Protein AF-A0A7C3G4A7-F1 (afdb_monomer_lite)

Radius of gyration: 9.83 Å; chains: 1; bounding box: 29×18×18 Å

Foldseek 3Di:
DPPVVLVVVVVVLCVVLVDDADPVNSVQCPDPVSVVVVSVVVVD

Sequence (44 aa):
ADSLDIVELIMGLEDEFGLEISDEEAEKIRTVGDAVEFIKARLG

pLDDT: mean 86.89, std 7.79, range [55.53, 94.5]

Structure (mmCIF, N/CA/C/O backbone):
data_AF-A0A7C3G4A7-F1
#
_entry.id   AF-A0A7C3G4A7-F1
#
loop_
_atom_site.group_PDB
_atom_site.id
_atom_site.type_symbol
_atom_site.label_atom_id
_atom_site.label_alt_id
_atom_site.label_comp_id
_atom_site.label_asym_id
_atom_site.label_entity_id
_atom_site.label_seq_id
_atom_site.pdbx_PDB_ins_code
_atom_site.Cartn_x
_atom_site.Cartn_y
_atom_site.Cartn_z
_atom_site.occupancy
_atom_site.B_iso_or_equiv
_atom_site.auth_seq_id
_atom_site.auth_comp_id
_atom_site.auth_asym_id
_atom_site.auth_atom_id
_atom_site.pdbx_PDB_model_num
ATOM 1 N N . ALA A 1 1 ? 11.372 -1.396 -12.909 1.00 55.53 1 ALA A N 1
ATOM 2 C CA . ALA A 1 1 ? 10.881 -1.356 -11.533 1.00 55.53 1 ALA A CA 1
ATOM 3 C C . ALA A 1 1 ? 12.068 -1.689 -10.668 1.00 55.53 1 ALA A C 1
ATOM 5 O O . ALA A 1 1 ? 12.386 -2.862 -10.492 1.00 55.53 1 ALA A O 1
ATOM 6 N N . ASP A 1 2 ? 12.811 -0.651 -10.305 1.00 65.31 2 ASP A N 1
ATOM 7 C CA . ASP A 1 2 ? 13.780 -0.788 -9.225 1.00 65.31 2 ASP A CA 1
ATOM 8 C C . ASP A 1 2 ? 12.991 -0.847 -7.906 1.00 65.31 2 ASP A C 1
ATOM 10 O O . ASP A 1 2 ? 11.825 -0.445 -7.871 1.00 65.31 2 ASP A O 1
ATOM 14 N N . SER A 1 3 ? 13.569 -1.365 -6.826 1.00 71.50 3 SER A N 1
ATOM 15 C CA . SER A 1 3 ? 12.841 -1.520 -5.551 1.00 71.50 3 SER A CA 1
ATOM 16 C C . SER A 1 3 ? 12.264 -0.199 -5.013 1.00 71.50 3 SER A C 1
ATOM 18 O O . SER A 1 3 ? 11.273 -0.216 -4.290 1.00 71.50 3 SER A O 1
ATOM 20 N N . LEU A 1 4 ? 12.831 0.940 -5.423 1.00 80.19 4 LEU A N 1
ATOM 21 C CA . LEU A 1 4 ? 12.374 2.288 -5.077 1.00 80.19 4 LEU A CA 1
ATOM 22 C C . LEU A 1 4 ? 11.021 2.665 -5.706 1.00 80.19 4 LEU A C 1
ATOM 24 O O . LEU A 1 4 ? 10.226 3.323 -5.042 1.00 80.19 4 LEU A O 1
ATOM 28 N N . ASP A 1 5 ? 10.730 2.209 -6.931 1.00 83.00 5 ASP A N 1
ATOM 29 C CA . ASP A 1 5 ? 9.464 2.527 -7.621 1.00 83.00 5 ASP A CA 1
ATOM 30 C C . ASP A 1 5 ? 8.259 1.921 -6.874 1.00 83.00 5 ASP A C 1
ATOM 32 O O . ASP A 1 5 ? 7.153 2.457 -6.886 1.00 83.00 5 ASP A O 1
ATOM 36 N N . ILE A 1 6 ? 8.477 0.775 -6.218 1.00 81.06 6 ILE A N 1
ATOM 37 C CA . ILE A 1 6 ? 7.458 0.076 -5.428 1.00 81.06 6 ILE A CA 1
ATOM 38 C C . ILE A 1 6 ? 7.235 0.792 -4.095 1.00 81.06 6 ILE A C 1
ATOM 40 O O . ILE A 1 6 ? 6.093 0.945 -3.679 1.00 81.06 6 ILE A O 1
ATOM 44 N N . VAL A 1 7 ? 8.301 1.270 -3.448 1.00 85.94 7 VAL A N 1
ATOM 45 C CA . VAL A 1 7 ? 8.197 2.004 -2.177 1.00 85.94 7 VAL A CA 1
ATOM 46 C C . VAL A 1 7 ? 7.377 3.284 -2.353 1.00 85.94 7 VAL A C 1
ATOM 48 O O . VAL A 1 7 ? 6.475 3.533 -1.561 1.00 85.94 7 VAL A O 1
ATOM 51 N N . GLU A 1 8 ? 7.621 4.056 -3.417 1.00 89.12 8 GLU A N 1
ATOM 52 C CA . GLU A 1 8 ? 6.858 5.284 -3.690 1.00 89.12 8 GLU A CA 1
ATOM 53 C C . GLU A 1 8 ? 5.370 4.994 -3.952 1.00 89.12 8 GLU A C 1
ATOM 55 O O . GLU A 1 8 ? 4.498 5.721 -3.473 1.00 89.12 8 GLU A O 1
ATOM 60 N N . LEU A 1 9 ? 5.065 3.892 -4.648 1.00 87.75 9 LEU A N 1
ATOM 61 C CA . LEU A 1 9 ? 3.687 3.447 -4.854 1.00 87.75 9 LEU A CA 1
ATOM 62 C C . LEU A 1 9 ? 2.996 3.109 -3.527 1.00 87.75 9 LEU A C 1
ATOM 64 O O . LEU A 1 9 ? 1.863 3.531 -3.317 1.00 87.75 9 LEU A O 1
ATOM 68 N N . ILE A 1 10 ? 3.659 2.354 -2.647 1.00 88.44 10 ILE A N 1
ATOM 69 C CA . ILE A 1 10 ? 3.101 1.963 -1.345 1.00 88.44 10 ILE A CA 1
ATOM 70 C C . ILE A 1 10 ? 2.844 3.197 -0.478 1.00 88.44 10 ILE A C 1
ATOM 72 O O . ILE A 1 10 ? 1.722 3.359 -0.007 1.00 88.44 10 ILE A O 1
ATOM 76 N N . MET A 1 11 ? 3.811 4.111 -0.372 1.00 90.38 11 MET A N 1
ATOM 77 C CA . MET A 1 11 ? 3.643 5.356 0.387 1.00 90.38 11 MET A CA 1
ATOM 78 C C . MET A 1 11 ? 2.476 6.204 -0.144 1.00 90.38 11 MET A C 1
ATOM 80 O O . MET A 1 11 ? 1.684 6.732 0.631 1.00 90.38 11 MET A O 1
ATOM 84 N N . GLY A 1 12 ? 2.307 6.291 -1.470 1.00 92.38 12 GLY A N 1
ATOM 85 C CA . GLY A 1 12 ? 1.169 6.998 -2.066 1.00 92.38 12 GLY A CA 1
ATOM 86 C C . GLY A 1 12 ? -0.185 6.348 -1.758 1.00 92.38 12 GLY A C 1
ATOM 87 O O . GLY A 1 12 ? -1.180 7.050 -1.588 1.00 92.38 12 GLY A O 1
ATOM 88 N N . LEU A 1 13 ? -0.239 5.016 -1.663 1.00 90.31 13 LEU A N 1
ATOM 89 C CA . LEU A 1 13 ? -1.448 4.291 -1.259 1.00 90.31 13 LEU A CA 1
ATOM 90 C C . LEU A 1 13 ? -1.764 4.481 0.231 1.00 90.31 13 LEU A C 1
ATOM 92 O O . LEU A 1 13 ? -2.935 4.606 0.589 1.00 90.31 13 LEU A O 1
ATOM 96 N N . GLU A 1 14 ? -0.744 4.507 1.087 1.00 91.81 14 GLU A N 1
ATOM 97 C CA . GLU A 1 14 ? -0.881 4.802 2.517 1.00 91.81 14 GLU A CA 1
ATOM 98 C C . GLU A 1 14 ? -1.454 6.205 2.742 1.00 91.81 14 GLU A C 1
ATOM 100 O O . GLU A 1 14 ? -2.458 6.346 3.442 1.00 91.81 14 GLU A O 1
ATOM 105 N N . ASP A 1 15 ? -0.896 7.219 2.078 1.00 94.50 15 ASP A N 1
ATOM 106 C CA . ASP A 1 15 ? -1.333 8.613 2.208 1.00 94.50 15 ASP A CA 1
ATOM 107 C C . ASP A 1 15 ? -2.747 8.852 1.643 1.00 94.50 15 ASP A C 1
ATOM 109 O O . ASP A 1 15 ? -3.572 9.496 2.295 1.00 94.50 15 ASP A O 1
ATOM 113 N N . GLU A 1 16 ? -3.057 8.331 0.448 1.00 92.31 16 GLU A N 1
ATOM 114 C CA . GLU A 1 16 ? -4.347 8.570 -0.228 1.00 92.31 16 GLU A CA 1
ATOM 115 C C . GLU A 1 16 ? -5.521 7.916 0.514 1.00 92.31 16 GLU A C 1
ATOM 117 O O . GLU A 1 16 ? -6.611 8.485 0.604 1.00 92.31 16 GLU A O 1
ATOM 122 N N . PHE A 1 17 ? -5.310 6.715 1.057 1.00 89.81 17 PHE A N 1
ATOM 123 C CA . PHE A 1 17 ? -6.366 5.939 1.710 1.00 89.81 17 PHE A CA 1
ATOM 124 C C . PHE A 1 17 ? -6.280 5.953 3.243 1.00 89.81 17 PHE A C 1
ATOM 126 O O . PHE A 1 17 ? -7.144 5.369 3.899 1.00 89.81 17 PHE A O 1
ATOM 133 N N . GLY A 1 18 ? -5.273 6.617 3.823 1.00 90.00 18 GLY A N 1
ATOM 134 C CA . GLY A 1 18 ? -5.022 6.629 5.267 1.00 90.00 18 GLY A CA 1
ATOM 135 C C . GLY A 1 18 ? -4.729 5.233 5.824 1.00 90.00 18 GLY A C 1
ATOM 136 O O . GLY A 1 18 ? -5.204 4.887 6.908 1.00 90.00 18 GLY A O 1
ATOM 137 N N . LEU A 1 19 ? -4.027 4.412 5.042 1.00 88.75 19 LEU A N 1
ATOM 138 C CA . LEU A 1 19 ? -3.689 3.027 5.367 1.00 88.75 19 LEU A CA 1
ATOM 139 C C . LEU A 1 19 ? -2.262 2.944 5.910 1.00 88.75 19 LEU A C 1
ATOM 141 O O . LEU A 1 19 ? -1.450 3.831 5.687 1.00 88.75 19 LEU A O 1
ATOM 145 N N . GLU A 1 20 ? -1.959 1.841 6.586 1.00 90.81 20 GLU A N 1
ATOM 146 C CA . GLU A 1 20 ? -0.596 1.478 6.973 1.00 90.81 20 GLU A CA 1
ATOM 147 C C . GLU A 1 20 ? -0.327 0.084 6.398 1.00 90.81 20 GLU A C 1
ATOM 149 O O . GLU A 1 20 ? -1.104 -0.851 6.640 1.00 90.81 20 GLU A O 1
ATOM 154 N N . ILE A 1 21 ? 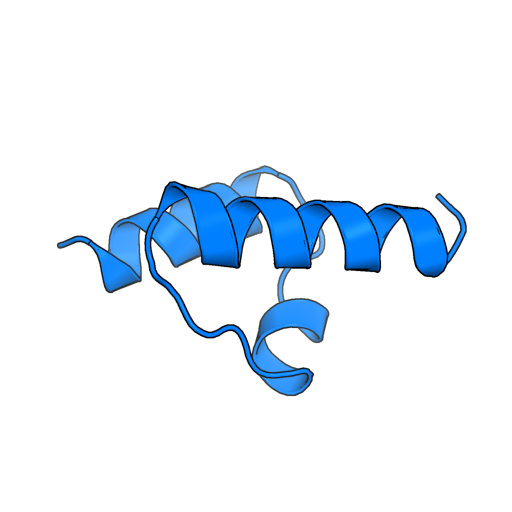0.711 -0.033 5.572 1.00 90.69 21 ILE A N 1
ATOM 155 C CA . ILE A 1 21 ? 1.078 -1.239 4.834 1.00 90.69 21 ILE A CA 1
ATOM 156 C C . ILE A 1 21 ? 2.424 -1.710 5.370 1.00 90.69 21 ILE A C 1
ATOM 158 O O . ILE A 1 21 ? 3.461 -1.093 5.149 1.00 90.69 21 ILE A O 1
ATOM 162 N N . SER A 1 22 ? 2.420 -2.840 6.072 1.00 91.94 22 SER A N 1
ATOM 163 C CA . SER A 1 22 ? 3.667 -3.429 6.565 1.00 91.94 22 SER A CA 1
ATOM 164 C C . SER A 1 22 ? 4.530 -3.979 5.424 1.00 91.94 22 SER A C 1
ATOM 166 O O . SER A 1 22 ? 4.009 -4.390 4.385 1.00 91.94 22 SER A O 1
ATOM 168 N N . ASP A 1 23 ? 5.843 -4.085 5.645 1.00 88.38 23 ASP A N 1
ATOM 169 C CA . ASP A 1 23 ? 6.776 -4.687 4.679 1.00 88.38 23 ASP A CA 1
ATOM 170 C C . ASP A 1 23 ? 6.312 -6.087 4.221 1.00 88.38 23 ASP A C 1
ATOM 172 O O . ASP A 1 23 ? 6.338 -6.403 3.033 1.00 88.38 23 ASP A O 1
ATOM 176 N N . GLU A 1 24 ? 5.794 -6.911 5.140 1.00 90.06 24 GLU A N 1
ATOM 177 C CA . GLU A 1 24 ? 5.266 -8.248 4.823 1.00 90.06 24 GLU A CA 1
ATOM 178 C C . GLU A 1 24 ? 4.001 -8.220 3.946 1.00 90.06 24 GLU A C 1
ATOM 180 O O .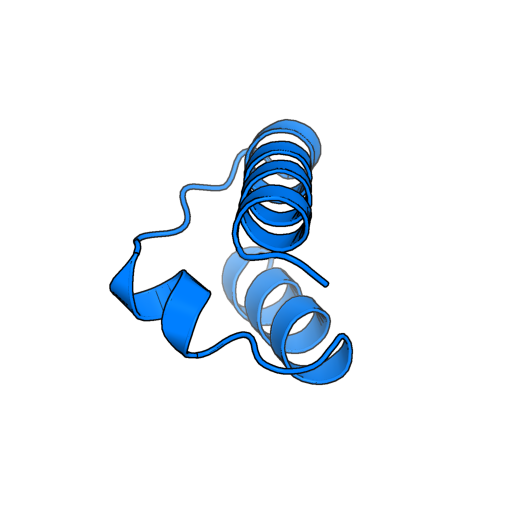 GLU A 1 24 ? 3.719 -9.179 3.218 1.00 90.06 24 GLU A O 1
ATOM 185 N N . GLU A 1 25 ? 3.185 -7.170 4.048 1.00 90.00 25 GLU A N 1
ATOM 186 C CA . GLU A 1 25 ? 2.020 -6.955 3.185 1.00 90.00 25 GLU A CA 1
ATOM 187 C C . GLU A 1 25 ? 2.453 -6.420 1.819 1.00 90.00 25 GLU A C 1
ATOM 189 O O . GLU A 1 25 ? 1.990 -6.929 0.797 1.00 90.00 25 GLU A O 1
ATOM 194 N N . ALA A 1 26 ? 3.397 -5.477 1.791 1.00 87.62 26 ALA A N 1
ATOM 195 C CA . ALA A 1 26 ? 3.981 -4.946 0.566 1.00 87.62 26 ALA A CA 1
ATOM 196 C C . ALA A 1 26 ? 4.658 -6.047 -0.272 1.00 87.62 26 ALA A C 1
ATOM 198 O O . ALA A 1 26 ? 4.449 -6.113 -1.482 1.00 87.62 26 ALA A O 1
ATOM 199 N N . GLU A 1 27 ? 5.372 -6.993 0.351 1.00 88.69 27 GLU A N 1
ATOM 200 C CA . GLU A 1 27 ? 5.977 -8.146 -0.340 1.00 88.69 27 GLU A CA 1
ATOM 201 C C . GLU A 1 27 ? 4.954 -9.074 -1.029 1.00 88.69 27 GLU A C 1
ATOM 203 O O . GLU A 1 27 ? 5.289 -9.810 -1.972 1.00 88.69 27 GLU A O 1
ATOM 208 N N . LYS A 1 28 ? 3.696 -9.063 -0.568 1.00 87.62 28 LYS A N 1
ATOM 209 C CA . LYS A 1 28 ? 2.595 -9.839 -1.163 1.00 87.62 28 LYS A CA 1
ATOM 210 C C . LYS A 1 28 ? 1.949 -9.114 -2.342 1.00 87.62 28 LYS A C 1
ATOM 212 O O . LYS A 1 28 ? 1.324 -9.775 -3.169 1.00 87.62 28 LYS A O 1
ATOM 217 N N . ILE A 1 29 ? 2.134 -7.800 -2.459 1.00 88.00 29 ILE A N 1
ATOM 218 C CA . ILE A 1 29 ? 1.636 -6.990 -3.572 1.00 88.00 29 ILE A CA 1
ATOM 219 C C . ILE A 1 29 ? 2.621 -7.106 -4.741 1.00 88.00 29 ILE A C 1
ATOM 221 O O . ILE A 1 29 ? 3.613 -6.388 -4.832 1.00 88.00 29 ILE A O 1
ATOM 225 N N . ARG A 1 30 ? 2.363 -8.044 -5.657 1.00 86.50 30 ARG A N 1
ATOM 226 C CA . ARG A 1 30 ? 3.229 -8.289 -6.828 1.00 86.50 30 ARG A CA 1
ATOM 227 C C . ARG A 1 30 ? 2.653 -7.725 -8.112 1.00 86.50 30 ARG A C 1
ATOM 229 O O . ARG A 1 30 ? 3.376 -7.490 -9.079 1.00 86.50 30 ARG A O 1
ATOM 236 N N . THR A 1 31 ? 1.343 -7.542 -8.136 1.00 90.00 31 THR A N 1
ATOM 237 C CA . THR A 1 31 ? 0.593 -7.042 -9.276 1.00 90.00 31 THR A CA 1
ATOM 238 C C . THR A 1 31 ? -0.339 -5.919 -8.849 1.00 90.00 31 THR A C 1
ATOM 240 O O . THR A 1 31 ? -0.702 -5.778 -7.682 1.00 90.00 31 THR A O 1
ATOM 243 N N . VAL A 1 32 ? -0.793 -5.140 -9.830 1.00 87.94 32 VAL A N 1
ATOM 244 C CA . VAL A 1 32 ? -1.829 -4.124 -9.602 1.00 87.94 32 VAL A CA 1
ATOM 245 C C . VAL A 1 32 ? -3.129 -4.764 -9.092 1.00 87.94 32 VAL A C 1
ATOM 247 O O . VAL A 1 32 ? -3.846 -4.149 -8.313 1.00 87.94 32 VAL A O 1
ATOM 250 N N . GLY A 1 33 ? -3.421 -6.009 -9.490 1.00 92.06 33 GLY A N 1
ATOM 251 C CA . GLY A 1 33 ? -4.566 -6.761 -8.973 1.00 92.06 33 GLY A CA 1
ATOM 252 C C . GLY A 1 33 ? -4.474 -6.982 -7.464 1.00 92.06 33 GLY A C 1
ATOM 253 O O . GLY A 1 33 ? -5.422 -6.653 -6.755 1.00 92.06 33 GLY A O 1
ATOM 254 N N . ASP A 1 34 ? -3.312 -7.432 -6.983 1.00 91.81 34 ASP A N 1
ATOM 255 C CA . ASP A 1 34 ? -3.064 -7.666 -5.553 1.00 91.81 34 ASP A CA 1
ATOM 256 C C . ASP A 1 34 ? -3.236 -6.375 -4.739 1.00 91.81 34 ASP A C 1
ATOM 258 O O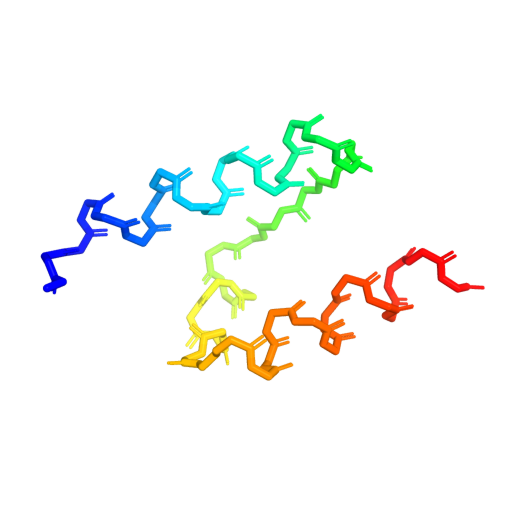 . ASP A 1 34 ? -3.870 -6.383 -3.687 1.00 91.81 34 ASP A O 1
ATOM 262 N N . ALA A 1 35 ? -2.739 -5.244 -5.257 1.00 89.00 35 ALA A N 1
ATOM 263 C CA . ALA A 1 35 ? -2.904 -3.938 -4.616 1.00 89.00 35 ALA A CA 1
ATOM 264 C C . ALA A 1 35 ? -4.385 -3.538 -4.508 1.00 89.00 35 ALA A C 1
ATOM 266 O O . ALA A 1 35 ? -4.848 -3.094 -3.458 1.00 89.00 35 ALA A O 1
ATOM 267 N N . VAL A 1 36 ? -5.154 -3.722 -5.585 1.00 90.88 36 VAL A N 1
ATOM 268 C CA . VAL A 1 36 ? -6.589 -3.400 -5.605 1.00 90.88 36 VAL A CA 1
ATOM 269 C C . VAL A 1 36 ? -7.370 -4.287 -4.635 1.00 90.88 36 VAL A C 1
ATOM 271 O O . VAL A 1 36 ? -8.273 -3.795 -3.956 1.00 90.88 36 VAL A O 1
ATOM 274 N N . GLU A 1 37 ? -7.059 -5.581 -4.567 1.00 93.00 37 GLU A N 1
ATOM 275 C CA . GLU A 1 37 ? -7.688 -6.493 -3.608 1.00 93.00 37 GLU A CA 1
ATOM 276 C C . GLU A 1 37 ? -7.338 -6.131 -2.163 1.00 93.00 37 GLU A C 1
ATOM 278 O O . GLU A 1 37 ? -8.235 -6.077 -1.321 1.00 93.00 37 GLU A O 1
ATOM 283 N N . PHE A 1 38 ? -6.074 -5.798 -1.893 1.00 91.12 38 PHE A N 1
ATOM 284 C CA . PHE A 1 38 ? -5.614 -5.349 -0.582 1.00 91.12 38 PHE A CA 1
ATOM 285 C C . PHE A 1 38 ? -6.383 -4.111 -0.095 1.00 91.12 38 PHE A C 1
ATOM 287 O O . PHE A 1 38 ? -6.944 -4.114 1.002 1.00 91.12 38 PHE A O 1
ATOM 294 N N . ILE A 1 39 ? -6.481 -3.080 -0.940 1.00 89.88 39 ILE A N 1
ATOM 295 C CA . ILE A 1 39 ? -7.190 -1.834 -0.613 1.00 89.88 39 ILE A CA 1
ATOM 296 C C . ILE A 1 39 ? -8.675 -2.113 -0.349 1.00 89.88 39 ILE A C 1
ATOM 298 O O . ILE A 1 39 ? -9.235 -1.646 0.643 1.00 89.88 39 ILE A O 1
ATOM 302 N N . LYS A 1 40 ? -9.322 -2.925 -1.196 1.00 90.75 40 LYS A N 1
ATOM 303 C CA . LYS A 1 40 ? -10.732 -3.306 -1.010 1.00 90.75 40 LYS A CA 1
ATOM 304 C C . LYS A 1 40 ? -10.973 -4.057 0.297 1.00 90.75 40 LYS A C 1
ATOM 306 O O . LYS A 1 40 ? -12.007 -3.839 0.917 1.00 90.75 40 LYS A O 1
ATOM 311 N N . ALA A 1 41 ? -10.049 -4.924 0.709 1.00 90.81 41 ALA A N 1
ATOM 312 C CA . ALA A 1 41 ? -10.165 -5.680 1.953 1.00 90.81 41 ALA A CA 1
ATOM 313 C C . ALA A 1 41 ? -10.010 -4.804 3.210 1.00 90.81 41 ALA A C 1
ATOM 315 O O . ALA A 1 41 ? -10.531 -5.167 4.259 1.00 90.81 41 ALA A O 1
ATOM 316 N N . ARG A 1 42 ? -9.301 -3.670 3.116 1.00 86.94 42 ARG A N 1
ATOM 317 C CA . ARG A 1 42 ? -9.104 -2.719 4.224 1.00 86.94 42 ARG A CA 1
ATOM 318 C C . ARG A 1 42 ? -10.200 -1.652 4.330 1.00 86.94 42 ARG A C 1
ATOM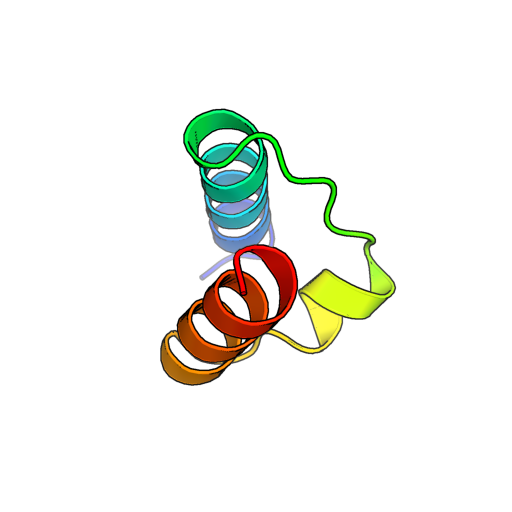 320 O O . ARG A 1 42 ? -10.442 -1.162 5.427 1.00 86.94 42 ARG A O 1
ATOM 327 N N . LEU A 1 43 ? -10.827 -1.279 3.212 1.00 84.44 43 LEU A N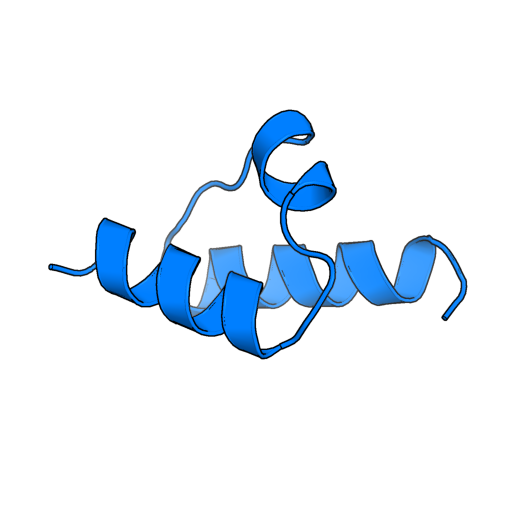 1
ATOM 328 C CA . LEU A 1 43 ? -11.875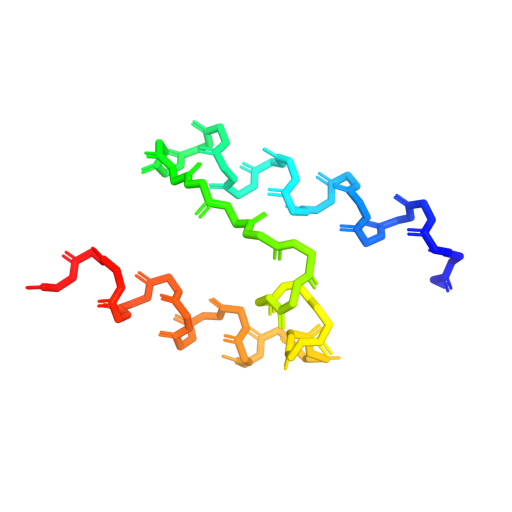 -0.246 3.150 1.00 84.44 43 LEU A CA 1
ATOM 329 C C . LEU A 1 43 ? -13.313 -0.795 3.249 1.00 84.44 43 LEU A C 1
ATOM 331 O O . LEU A 1 43 ? -14.255 -0.001 3.286 1.00 84.44 43 LEU A O 1
ATOM 335 N N . GLY A 1 44 ? -13.488 -2.120 3.227 1.00 66.25 44 GLY A N 1
ATOM 336 C CA . GLY A 1 44 ? -14.779 -2.805 3.390 1.00 66.25 44 GLY A CA 1
ATOM 337 C C . GLY A 1 44 ? -15.061 -3.191 4.834 1.00 66.25 44 GLY A C 1
ATOM 338 O O . GLY A 1 44 ? -16.257 -3.168 5.202 1.00 66.25 44 GLY A O 1
#

Secondary structure (DSSP, 8-state):
--HHHHHHHHHHHHHHHT----HHHHTT--SHHHHHHHHHHHH-